Protein AF-A0A2G7H1F9-F1 (afdb_monomer_lite)

Foldseek 3Di:
DPDPQQWWKKWKKWFWAFDDDPNHGPDIDIKIKIWTADRVRDIWIDINNHTDDPVVSVVRVVNGPDMDTPDMDTDDPPDPDPPDPPDDD

pLDDT: mean 83.17, std 16.05, range [35.22, 97.38]

Secondary structure (DSSP, 8-state):
--------EEEEEEEEEEE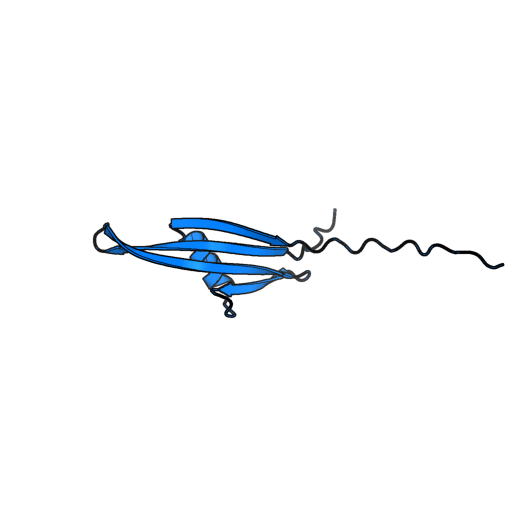EETTEEEEEEEEEEEEEE-TT--EEEEETTEEE-HHHHHHHHHH-SEEEEEEEE-PPP-PPPP-------

Structure (mmCIF, N/CA/C/O backbone):
data_AF-A0A2G7H1F9-F1
#
_entry.id   AF-A0A2G7H1F9-F1
#
loop_
_atom_site.group_PDB
_atom_site.id
_atom_site.type_symbol
_atom_site.label_atom_id
_atom_site.label_alt_id
_atom_site.label_comp_id
_atom_site.label_asym_id
_atom_site.label_entity_id
_atom_site.label_seq_id
_atom_site.pdbx_PDB_ins_code
_atom_site.Cartn_x
_atom_site.Cartn_y
_atom_site.Cartn_z
_atom_site.occupancy
_atom_site.B_iso_or_equiv
_atom_site.auth_seq_id
_atom_site.auth_comp_id
_atom_site.auth_asym_id
_atom_site.auth_atom_id
_atom_site.pdbx_PDB_model_num
ATOM 1 N N . MET A 1 1 ? -27.499 -17.501 11.506 1.00 35.22 1 MET A N 1
ATOM 2 C CA . MET A 1 1 ? -26.458 -17.237 10.489 1.00 35.22 1 MET A CA 1
ATOM 3 C C . MET A 1 1 ? -25.389 -16.403 11.164 1.00 35.22 1 MET A C 1
ATOM 5 O O . MET A 1 1 ? -25.737 -15.411 11.789 1.00 35.22 1 MET A O 1
ATOM 9 N N . ILE A 1 2 ? -24.149 -16.892 11.192 1.00 40.91 2 ILE A N 1
ATOM 10 C CA . ILE A 1 2 ? -23.065 -16.315 11.994 1.00 40.91 2 ILE A CA 1
ATOM 11 C C . ILE A 1 2 ? -22.759 -14.929 11.430 1.00 40.91 2 ILE A C 1
ATOM 13 O O . ILE A 1 2 ? -22.364 -14.793 10.279 1.00 40.91 2 ILE A O 1
ATOM 17 N N . GLN A 1 3 ? -23.033 -13.923 12.253 1.00 42.69 3 GLN A N 1
ATOM 18 C CA . GLN A 1 3 ? -22.769 -12.513 12.024 1.00 42.69 3 GLN A CA 1
ATOM 19 C C . GLN A 1 3 ? -21.298 -12.361 11.615 1.00 42.69 3 GLN A C 1
ATOM 21 O O . GLN A 1 3 ? -20.406 -12.648 12.418 1.00 42.69 3 GLN A O 1
ATOM 26 N N . ASP A 1 4 ? -21.053 -11.988 10.357 1.00 50.28 4 ASP A N 1
ATOM 27 C CA . ASP A 1 4 ? -19.715 -11.778 9.800 1.00 50.28 4 ASP A CA 1
ATOM 28 C C . ASP A 1 4 ? -19.125 -10.540 10.483 1.00 50.28 4 ASP A C 1
ATOM 30 O O . ASP A 1 4 ? -19.325 -9.397 10.077 1.00 50.28 4 ASP A O 1
ATOM 34 N N . LYS A 1 5 ? -18.556 -10.767 11.670 1.00 52.59 5 LYS A N 1
ATOM 35 C CA . LYS A 1 5 ? -18.096 -9.721 12.572 1.00 52.59 5 LYS A CA 1
ATOM 36 C C . LYS A 1 5 ? -17.007 -8.935 11.837 1.00 52.59 5 LYS A C 1
ATOM 38 O O . LYS A 1 5 ? -15.996 -9.547 11.484 1.00 52.59 5 LYS A O 1
ATOM 43 N N . PRO A 1 6 ? -17.175 -7.624 11.612 1.00 55.34 6 PRO A N 1
ATOM 44 C CA . PRO A 1 6 ? -16.244 -6.860 10.798 1.00 55.34 6 PRO A CA 1
ATOM 45 C C . PRO A 1 6 ? -14.845 -6.918 11.416 1.00 55.34 6 PRO A C 1
ATOM 47 O O . PRO A 1 6 ? -14.604 -6.535 12.560 1.00 55.34 6 PRO A O 1
ATOM 50 N N . ARG A 1 7 ? -13.911 -7.539 10.702 1.00 68.44 7 ARG A N 1
ATOM 51 C CA . ARG A 1 7 ? -12.552 -7.746 11.196 1.00 68.44 7 ARG A CA 1
ATOM 52 C C . ARG A 1 7 ? -11.782 -6.499 10.830 1.00 68.44 7 ARG A C 1
ATOM 54 O O . ARG A 1 7 ? -11.346 -6.393 9.686 1.00 68.44 7 ARG A O 1
ATOM 61 N N . SER A 1 8 ? -11.630 -5.573 11.778 1.00 82.81 8 SER A N 1
ATOM 62 C CA . SER A 1 8 ? -10.679 -4.488 11.578 1.00 82.81 8 SER A CA 1
ATOM 63 C C . SER A 1 8 ? -9.351 -5.118 11.161 1.00 82.81 8 SER A C 1
ATOM 65 O O . SER A 1 8 ? -8.913 -6.106 11.753 1.00 82.81 8 SER A O 1
ATOM 67 N N . ILE A 1 9 ? -8.752 -4.637 10.088 1.00 89.31 9 ILE A N 1
ATOM 68 C CA . ILE A 1 9 ? -7.525 -5.219 9.559 1.00 89.31 9 ILE A CA 1
ATOM 69 C C . ILE A 1 9 ? -6.695 -4.108 8.968 1.00 89.31 9 ILE A C 1
ATOM 71 O O . ILE A 1 9 ? -7.195 -3.311 8.184 1.00 89.31 9 ILE A O 1
ATOM 75 N N . THR A 1 10 ? -5.423 -4.086 9.326 1.00 92.56 10 THR A N 1
ATOM 76 C CA . THR A 1 10 ? -4.433 -3.212 8.715 1.00 92.56 10 THR A CA 1
ATOM 77 C C . THR A 1 10 ? -3.406 -4.080 8.022 1.00 92.56 10 THR A C 1
ATOM 79 O O . THR A 1 10 ? -2.903 -5.042 8.599 1.00 92.56 10 THR A O 1
ATOM 82 N N . ARG A 1 11 ? -3.102 -3.763 6.771 1.00 94.88 11 ARG A N 1
ATOM 83 C CA . ARG A 1 11 ? -2.073 -4.433 5.984 1.00 94.88 11 ARG A CA 1
ATOM 84 C C . ARG A 1 11 ? -1.193 -3.397 5.326 1.00 94.88 11 ARG A C 1
ATOM 86 O O . ARG A 1 11 ? -1.702 -2.415 4.789 1.00 94.88 11 ARG A O 1
ATOM 93 N N . THR A 1 12 ? 0.100 -3.671 5.325 1.00 95.06 12 THR A N 1
ATOM 94 C CA . THR A 1 12 ? 1.104 -2.831 4.688 1.00 95.06 12 THR A CA 1
ATOM 95 C C . THR A 1 12 ? 1.869 -3.655 3.669 1.00 95.06 12 THR A C 1
ATOM 97 O O . THR A 1 12 ? 2.336 -4.753 3.975 1.00 95.06 12 THR A O 1
ATOM 100 N N . TRP A 1 13 ? 2.024 -3.122 2.464 1.00 97.38 13 TRP A N 1
ATOM 101 C CA . TRP A 1 13 ? 2.771 -3.729 1.372 1.00 97.38 13 TRP A CA 1
ATOM 102 C C . TRP A 1 13 ? 3.849 -2.783 0.863 1.00 97.38 13 TRP A C 1
ATOM 104 O O . TRP A 1 13 ? 3.640 -1.575 0.786 1.00 97.38 13 TRP A O 1
ATOM 114 N N . THR A 1 14 ? 4.954 -3.359 0.412 1.00 96.31 14 THR A N 1
ATOM 115 C CA . THR A 1 14 ? 5.835 -2.721 -0.562 1.00 96.31 14 THR A CA 1
ATOM 116 C C . THR A 1 14 ? 5.319 -3.050 -1.952 1.00 96.31 14 THR A C 1
ATOM 118 O O . THR A 1 14 ? 5.067 -4.216 -2.267 1.00 96.31 14 THR A O 1
ATOM 121 N N . VAL A 1 15 ? 5.163 -2.030 -2.781 1.00 95.81 15 VAL A N 1
ATOM 122 C CA . VAL A 1 15 ? 4.663 -2.127 -4.148 1.00 95.81 15 VAL A CA 1
ATOM 123 C C . VAL A 1 15 ? 5.675 -1.492 -5.083 1.00 95.81 15 VAL A C 1
ATOM 125 O O . VAL A 1 15 ? 6.045 -0.345 -4.876 1.00 95.81 15 VAL A O 1
ATOM 128 N N . THR A 1 16 ? 6.088 -2.200 -6.127 1.00 94.75 16 THR A N 1
ATOM 129 C CA . THR A 1 16 ? 6.951 -1.647 -7.174 1.00 94.75 16 THR A CA 1
ATOM 130 C C . THR A 1 16 ? 6.168 -1.553 -8.475 1.00 94.75 16 THR A C 1
ATOM 132 O O . THR A 1 16 ? 5.658 -2.557 -8.978 1.00 94.75 16 THR A O 1
ATOM 135 N N . THR A 1 17 ? 6.064 -0.345 -9.021 1.00 92.25 17 THR A N 1
ATOM 136 C CA . THR A 1 17 ? 5.483 -0.061 -10.335 1.00 92.25 17 THR A CA 1
ATOM 137 C C . THR A 1 17 ? 6.599 0.106 -11.357 1.00 92.25 17 THR A C 1
ATOM 139 O O . THR A 1 17 ? 7.615 0.742 -11.081 1.00 92.25 17 THR A O 1
ATOM 142 N N . ALA A 1 18 ? 6.415 -0.472 -12.542 1.00 90.56 18 ALA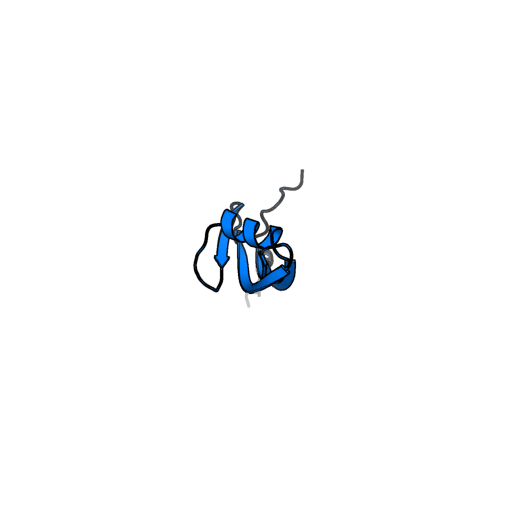 A N 1
ATOM 143 C CA . ALA A 1 18 ? 7.303 -0.277 -13.680 1.00 90.56 18 ALA A CA 1
ATOM 144 C C . ALA A 1 18 ? 6.629 0.672 -14.676 1.00 90.56 18 ALA A C 1
ATOM 146 O O . ALA A 1 18 ? 5.469 0.486 -15.037 1.00 90.56 18 ALA A O 1
ATOM 147 N N . HIS A 1 19 ? 7.356 1.697 -15.097 1.00 86.69 19 HIS A N 1
ATOM 148 C CA . HIS A 1 19 ? 6.961 2.607 -16.159 1.00 86.69 19 HIS A CA 1
ATOM 149 C C . HIS A 1 19 ? 7.701 2.198 -17.420 1.00 86.69 19 HIS A C 1
ATOM 151 O O . HIS A 1 19 ? 8.932 2.135 -17.428 1.00 86.69 19 HIS A O 1
ATOM 157 N N . GLU A 1 20 ? 6.943 1.922 -18.473 1.00 90.50 20 GLU A N 1
ATOM 158 C CA . GLU A 1 20 ? 7.478 1.490 -19.756 1.00 90.50 20 GLU A CA 1
ATOM 159 C C . GLU A 1 20 ? 7.303 2.575 -20.817 1.00 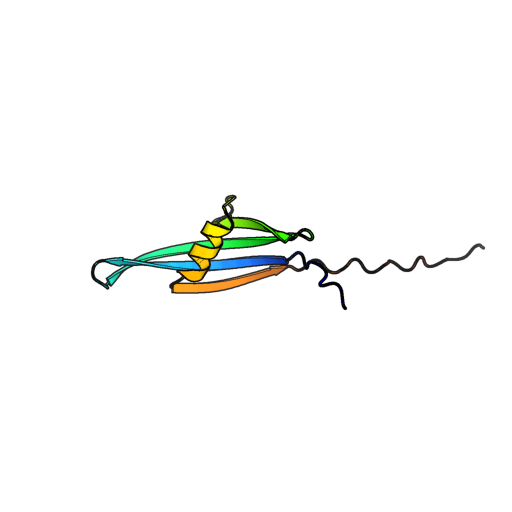90.50 20 GLU A C 1
ATOM 161 O O . GLU A 1 20 ? 6.261 3.226 -20.894 1.00 90.50 20 GLU A O 1
ATOM 166 N N . MET A 1 21 ? 8.322 2.733 -21.659 1.00 90.56 21 MET A N 1
ATOM 167 C CA . MET A 1 21 ? 8.279 3.510 -22.893 1.00 90.56 21 MET A CA 1
ATOM 168 C C . MET A 1 21 ? 8.766 2.596 -24.015 1.00 90.56 21 MET A C 1
ATOM 170 O O . MET A 1 21 ? 9.798 1.947 -23.872 1.00 90.56 21 MET A O 1
ATOM 174 N N . ASP A 1 22 ? 7.984 2.461 -25.087 1.00 91.25 22 ASP A N 1
ATOM 175 C CA . ASP A 1 22 ? 8.288 1.556 -26.207 1.00 91.25 22 ASP A CA 1
ATOM 176 C C . ASP A 1 22 ? 8.582 0.098 -25.785 1.00 91.25 22 ASP A C 1
ATOM 178 O O . ASP A 1 22 ? 9.439 -0.573 -26.356 1.00 91.25 22 ASP A O 1
ATOM 182 N N . ARG A 1 23 ? 7.837 -0.410 -24.786 1.00 86.19 23 ARG A N 1
ATOM 183 C CA . ARG A 1 23 ? 8.002 -1.750 -24.169 1.00 86.19 23 ARG A CA 1
ATOM 184 C C . ARG A 1 23 ? 9.339 -1.962 -23.448 1.00 86.19 23 ARG A C 1
ATOM 186 O O . ARG A 1 23 ? 9.724 -3.098 -23.176 1.00 86.19 23 ARG A O 1
ATOM 193 N N . VAL A 1 24 ? 10.043 -0.881 -23.128 1.00 86.75 24 VAL A N 1
ATOM 194 C CA . VAL A 1 24 ? 11.256 -0.891 -22.311 1.00 86.75 24 VAL A CA 1
ATOM 195 C C . VAL A 1 24 ? 10.937 -0.245 -20.970 1.00 86.75 24 VAL A C 1
ATOM 197 O O . VAL A 1 24 ? 10.402 0.862 -20.930 1.00 86.75 24 VAL A O 1
ATOM 200 N N . VAL A 1 25 ? 11.271 -0.915 -19.863 1.00 87.38 25 VAL A N 1
ATOM 201 C CA . VAL A 1 25 ? 11.141 -0.332 -18.519 1.00 87.38 25 VAL A CA 1
ATOM 202 C C . VAL A 1 25 ? 12.131 0.822 -18.394 1.00 87.38 25 VAL A C 1
ATOM 204 O O . VAL A 1 25 ? 13.341 0.611 -18.361 1.00 87.38 25 VAL A O 1
ATOM 207 N N . VAL A 1 26 ? 11.610 2.043 -18.325 1.00 90.75 26 VAL A N 1
ATOM 208 C CA . VAL A 1 26 ? 12.404 3.273 -18.206 1.00 90.75 26 VAL A CA 1
ATOM 209 C C . VAL A 1 26 ? 12.539 3.742 -16.763 1.00 90.75 26 VAL A C 1
ATOM 211 O O . VAL A 1 26 ? 13.488 4.445 -16.431 1.00 90.75 26 VAL A O 1
ATOM 214 N N . MET A 1 27 ? 11.606 3.358 -15.889 1.00 90.62 27 MET A N 1
ATOM 215 C CA . MET A 1 27 ? 11.638 3.740 -14.481 1.00 90.62 27 MET A CA 1
ATOM 216 C C . MET A 1 27 ? 10.903 2.714 -13.628 1.00 90.62 27 MET A C 1
ATOM 218 O O . MET A 1 27 ? 9.831 2.241 -13.993 1.00 90.62 27 MET A O 1
ATOM 222 N N . THR A 1 28 ? 11.448 2.420 -12.454 1.00 92.19 28 THR A N 1
ATOM 223 C CA . THR A 1 28 ? 10.743 1.688 -11.401 1.00 92.19 28 THR A CA 1
ATOM 224 C C . THR A 1 28 ? 10.543 2.592 -10.201 1.00 92.19 28 THR A C 1
ATOM 226 O O . THR A 1 28 ? 11.493 3.228 -9.744 1.00 92.19 28 THR A O 1
ATOM 229 N N . THR A 1 29 ? 9.328 2.622 -9.668 1.00 93.56 29 THR A N 1
ATOM 230 C CA . THR A 1 29 ? 9.001 3.379 -8.459 1.00 93.56 29 THR A CA 1
ATOM 231 C C . THR A 1 29 ? 8.500 2.419 -7.396 1.00 93.56 29 THR A C 1
ATOM 233 O O . THR A 1 29 ? 7.661 1.564 -7.667 1.00 93.56 29 THR A O 1
ATOM 236 N N . THR A 1 30 ? 9.036 2.545 -6.186 1.00 94.69 30 THR A N 1
ATOM 237 C CA . THR A 1 30 ? 8.624 1.727 -5.047 1.00 94.69 30 THR A CA 1
ATOM 238 C C . THR A 1 30 ? 7.813 2.580 -4.087 1.00 94.69 30 THR A C 1
ATOM 240 O O . THR A 1 30 ? 8.274 3.632 -3.655 1.00 94.69 30 THR A O 1
ATOM 243 N N . HIS A 1 31 ? 6.627 2.093 -3.744 1.00 94.12 31 HIS A N 1
ATOM 244 C CA . HIS A 1 31 ? 5.689 2.702 -2.819 1.00 94.12 31 HIS A CA 1
ATOM 245 C C . HIS A 1 31 ? 5.455 1.794 -1.615 1.00 94.12 31 HIS A C 1
ATOM 247 O O . HIS A 1 31 ? 5.412 0.567 -1.739 1.00 94.12 31 HIS A O 1
ATOM 253 N N . THR A 1 32 ? 5.231 2.394 -0.452 1.00 96.75 32 THR A N 1
ATOM 254 C CA . THR A 1 32 ? 4.684 1.690 0.713 1.00 96.75 32 THR A CA 1
ATOM 255 C C . THR A 1 32 ? 3.192 1.968 0.794 1.00 96.75 32 THR A C 1
ATOM 257 O O . THR A 1 32 ? 2.784 3.107 0.999 1.00 96.75 32 THR A O 1
ATOM 260 N N . VAL A 1 33 ? 2.364 0.940 0.633 1.00 96.50 33 VAL A N 1
ATOM 261 C CA . VAL A 1 33 ? 0.902 1.057 0.667 1.00 96.50 33 VAL A CA 1
ATOM 262 C C . VAL A 1 33 ? 0.380 0.441 1.954 1.00 96.50 33 VAL A C 1
ATOM 264 O O . VAL A 1 33 ? 0.598 -0.741 2.195 1.00 96.50 33 VAL A O 1
ATOM 267 N N . THR A 1 34 ? -0.359 1.208 2.748 1.00 96.19 34 THR A N 1
ATOM 268 C CA . THR A 1 34 ? -1.071 0.724 3.935 1.00 96.19 34 THR A CA 1
ATOM 269 C C . THR A 1 34 ? -2.571 0.835 3.695 1.00 96.19 34 THR A C 1
ATOM 271 O O . THR A 1 34 ? -3.069 1.929 3.435 1.00 96.19 34 THR A O 1
ATOM 274 N N . LEU A 1 35 ? -3.308 -0.269 3.810 1.00 94.75 35 LEU A N 1
ATOM 275 C CA . LEU A 1 35 ? -4.773 -0.269 3.838 1.00 94.75 35 LEU A CA 1
ATOM 276 C C . LEU A 1 35 ? -5.251 -0.692 5.217 1.00 94.75 35 LEU A C 1
ATOM 278 O O . LEU A 1 35 ? -4.807 -1.716 5.737 1.00 94.75 35 LEU A O 1
ATOM 282 N N . SER A 1 36 ? -6.185 0.071 5.775 1.00 92.06 36 SER A N 1
ATOM 283 C CA . SER A 1 36 ? -6.871 -0.283 7.012 1.00 92.06 36 SER A CA 1
ATOM 284 C C . SER A 1 36 ? -8.374 -0.338 6.786 1.00 92.06 36 SER A C 1
ATOM 286 O O . SER A 1 36 ? -8.941 0.546 6.152 1.00 92.06 36 SER A O 1
ATOM 288 N N . ALA A 1 37 ? -9.017 -1.369 7.318 1.00 90.94 37 ALA A N 1
ATOM 289 C CA . ALA A 1 37 ? -10.461 -1.461 7.452 1.00 90.94 37 ALA A CA 1
ATOM 290 C C . ALA A 1 37 ? -10.817 -1.399 8.938 1.00 90.94 37 ALA A C 1
ATOM 292 O O . ALA A 1 37 ? -10.139 -2.032 9.753 1.00 90.94 37 ALA A O 1
ATOM 293 N N . ASP A 1 38 ? -11.860 -0.654 9.294 1.00 85.94 38 ASP A N 1
ATOM 294 C CA . ASP A 1 38 ? -12.394 -0.616 10.655 1.00 85.94 38 ASP A CA 1
ATOM 295 C C . ASP A 1 38 ? -13.554 -1.614 10.863 1.00 85.94 38 ASP A C 1
ATOM 297 O O . ASP A 1 38 ? -13.933 -2.381 9.973 1.00 85.94 38 ASP A O 1
ATOM 301 N N . HIS A 1 39 ? -14.130 -1.604 12.070 1.00 78.88 39 HIS A N 1
ATOM 302 C CA . HIS A 1 39 ? -15.271 -2.449 12.427 1.00 78.88 39 HIS A CA 1
ATOM 303 C C . HIS A 1 39 ? -16.587 -1.991 11.768 1.00 78.88 39 HIS A C 1
ATOM 305 O O . HIS A 1 39 ? -17.584 -2.690 11.836 1.00 78.88 39 HIS A O 1
ATOM 311 N N . ALA A 1 40 ? -16.635 -0.815 11.153 1.00 79.69 40 ALA A N 1
ATOM 312 C CA . ALA A 1 40 ? -17.798 -0.343 10.408 1.00 79.69 40 ALA A CA 1
ATOM 313 C C . ALA A 1 40 ? -17.677 -0.645 8.902 1.00 79.69 40 ALA A C 1
ATOM 315 O O . ALA A 1 40 ? -18.625 -0.422 8.153 1.00 79.69 40 ALA A O 1
ATOM 316 N N . GLY A 1 41 ? -16.532 -1.177 8.457 1.00 78.75 41 GLY A N 1
ATOM 317 C CA . GLY A 1 41 ? -16.225 -1.390 7.046 1.00 78.75 41 GLY A CA 1
ATOM 318 C C . GLY A 1 41 ? -15.686 -0.142 6.343 1.00 78.75 41 GLY A C 1
ATOM 319 O O . GLY A 1 41 ? -15.549 -0.151 5.119 1.00 78.75 41 GLY A O 1
ATOM 320 N N . HIS A 1 42 ? -15.353 0.924 7.076 1.00 87.06 42 HIS A N 1
ATOM 321 C CA . HIS A 1 42 ? -14.670 2.073 6.501 1.00 87.06 42 HIS A CA 1
ATOM 322 C C . HIS A 1 42 ? -13.234 1.704 6.152 1.00 87.06 42 HIS A C 1
ATOM 324 O O . HIS A 1 42 ? -12.475 1.191 6.978 1.00 87.06 42 HIS A O 1
ATOM 330 N N . LEU A 1 43 ? -12.866 2.005 4.910 1.00 90.88 43 LEU A N 1
ATOM 331 C CA . LEU A 1 43 ? -11.524 1.807 4.393 1.00 90.88 43 LEU A CA 1
ATOM 332 C C . LEU A 1 43 ? -10.753 3.119 4.458 1.00 90.88 43 LEU A C 1
ATOM 334 O O . LEU A 1 43 ? -11.195 4.140 3.930 1.00 90.88 43 LEU A O 1
ATOM 338 N N . THR A 1 44 ? -9.568 3.072 5.048 1.00 94.12 44 THR A N 1
ATOM 339 C CA . THR A 1 44 ? -8.586 4.151 5.001 1.00 94.12 44 THR A CA 1
ATOM 340 C C . THR A 1 44 ? -7.315 3.652 4.333 1.00 94.12 44 THR A C 1
ATOM 342 O O . THR A 1 44 ? -6.990 2.462 4.364 1.00 94.12 44 THR A O 1
ATOM 345 N N . ALA A 1 45 ? -6.606 4.563 3.675 1.00 95.31 45 ALA A N 1
ATOM 346 C CA . ALA A 1 45 ? -5.398 4.240 2.942 1.00 95.31 45 ALA A CA 1
ATOM 347 C C . ALA A 1 45 ? -4.295 5.248 3.237 1.00 95.31 45 ALA A C 1
ATOM 349 O O . ALA A 1 45 ? -4.549 6.441 3.417 1.00 95.31 45 ALA A O 1
ATOM 350 N N . GLN A 1 46 ? -3.061 4.764 3.236 1.00 96.88 46 GLN A N 1
ATOM 351 C CA . GLN A 1 46 ? -1.867 5.590 3.216 1.00 96.88 46 GLN A CA 1
ATOM 352 C C . GLN A 1 46 ? -0.929 5.084 2.127 1.00 96.88 46 GLN A C 1
ATOM 354 O O . GLN A 1 46 ? -0.791 3.879 1.925 1.00 96.88 46 GLN A O 1
ATOM 359 N N . VAL A 1 47 ? -0.292 6.011 1.424 1.00 95.38 47 VAL A N 1
ATOM 360 C CA . VAL A 1 47 ? 0.745 5.720 0.433 1.00 95.38 47 VAL A CA 1
ATOM 361 C C . VAL A 1 47 ? 1.958 6.552 0.811 1.00 95.38 47 VAL A C 1
ATOM 363 O O . VAL A 1 47 ? 1.836 7.760 1.000 1.00 95.38 47 VAL A O 1
ATOM 366 N N . ASP A 1 48 ? 3.101 5.898 0.993 1.00 94.81 48 ASP A N 1
ATOM 367 C CA . ASP A 1 48 ? 4.358 6.518 1.429 1.00 94.81 48 ASP A CA 1
ATOM 368 C C . ASP A 1 48 ? 4.200 7.316 2.736 1.00 94.81 48 ASP A C 1
ATOM 370 O O . ASP A 1 48 ? 4.746 8.402 2.922 1.00 94.81 48 ASP A O 1
ATOM 374 N N . GLY A 1 49 ? 3.380 6.782 3.649 1.00 91.81 49 GLY A N 1
ATOM 375 C CA . GLY A 1 49 ? 3.065 7.400 4.940 1.00 91.81 49 GLY A CA 1
ATOM 376 C C . GLY A 1 49 ? 2.093 8.584 4.873 1.00 91.81 49 GLY A C 1
ATOM 377 O O . GLY A 1 49 ? 1.687 9.084 5.919 1.00 91.81 49 GLY A O 1
ATOM 378 N N . GLN A 1 50 ? 1.673 9.018 3.681 1.00 96.00 50 GLN A N 1
ATOM 379 C CA . GLN A 1 50 ? 0.708 10.104 3.510 1.00 96.00 50 GLN A CA 1
ATOM 380 C C . GLN A 1 50 ? -0.721 9.566 3.380 1.00 96.00 50 GLN A C 1
ATOM 382 O O . GLN A 1 50 ? -0.925 8.549 2.708 1.00 96.00 50 GLN A O 1
ATOM 387 N N . PRO A 1 51 ? -1.731 10.233 3.974 1.00 96.25 51 PRO A N 1
ATOM 388 C CA . PRO A 1 51 ? -3.132 9.895 3.754 1.00 96.25 51 PRO A CA 1
ATOM 389 C C . PRO A 1 51 ? -3.473 9.859 2.263 1.00 96.25 51 PRO A C 1
ATOM 391 O O . PRO A 1 51 ? -3.099 10.746 1.496 1.00 96.25 51 PRO A O 1
ATOM 394 N N . SER A 1 52 ? -4.190 8.821 1.847 1.00 95.94 52 SER A N 1
ATOM 395 C CA . SER A 1 52 ? -4.585 8.620 0.458 1.00 95.94 52 SER A CA 1
ATOM 396 C C . SER A 1 52 ? -5.995 8.054 0.357 1.00 95.94 52 SER A C 1
ATOM 398 O O . SER A 1 52 ? -6.610 7.672 1.354 1.00 95.94 52 SER A O 1
ATOM 400 N N . THR A 1 53 ? -6.521 7.986 -0.864 1.00 94.38 53 THR A N 1
ATOM 401 C CA . THR A 1 53 ? -7.821 7.363 -1.110 1.00 94.38 53 THR A CA 1
ATOM 402 C C . THR A 1 53 ? -7.671 5.842 -1.244 1.00 94.38 53 THR A C 1
ATOM 404 O O . THR A 1 53 ? -6.688 5.372 -1.832 1.00 94.38 53 THR A O 1
ATOM 407 N N . PRO A 1 54 ? -8.641 5.043 -0.759 1.00 93.56 54 PRO A N 1
ATOM 408 C CA . PRO A 1 54 ? -8.635 3.591 -0.947 1.00 93.56 54 PRO A CA 1
ATOM 409 C C . PRO A 1 54 ? -8.527 3.176 -2.416 1.00 93.56 54 PRO A C 1
ATOM 411 O O . PRO A 1 54 ? -7.834 2.218 -2.734 1.00 93.56 54 PRO A O 1
ATOM 414 N N . GLN A 1 55 ? -9.146 3.936 -3.323 1.00 94.75 55 GLN A N 1
ATOM 415 C CA . GLN A 1 55 ? -9.102 3.689 -4.764 1.00 94.75 55 GLN A CA 1
ATOM 416 C C . GLN A 1 55 ? -7.684 3.832 -5.328 1.00 94.75 55 GLN A C 1
ATOM 418 O O . GLN A 1 55 ? -7.273 3.021 -6.154 1.00 94.75 55 GLN A O 1
ATOM 423 N N . ARG A 1 56 ? -6.913 4.833 -4.878 1.00 92.50 56 ARG A N 1
ATOM 424 C CA . ARG A 1 56 ? -5.523 5.022 -5.320 1.00 92.50 56 ARG A CA 1
ATOM 425 C C . ARG A 1 56 ? -4.615 3.904 -4.813 1.00 92.50 56 ARG A C 1
ATOM 427 O O . ARG A 1 56 ? -3.799 3.394 -5.575 1.00 92.50 56 ARG A O 1
ATOM 434 N N . ALA A 1 57 ? -4.763 3.517 -3.549 1.00 93.38 57 ALA A N 1
ATOM 435 C CA . ALA A 1 57 ? -4.007 2.410 -2.972 1.00 93.38 57 ALA A CA 1
ATOM 436 C C . ALA A 1 57 ? -4.342 1.067 -3.646 1.00 93.38 57 ALA A C 1
ATOM 438 O O . ALA A 1 57 ? -3.434 0.311 -3.985 1.00 93.38 57 ALA A O 1
ATOM 439 N N . ASP A 1 58 ? -5.624 0.798 -3.908 1.00 93.69 58 ASP A N 1
ATOM 440 C CA . ASP A 1 58 ? -6.064 -0.392 -4.645 1.00 93.69 58 ASP A CA 1
ATOM 441 C C . ASP A 1 58 ? -5.535 -0.396 -6.085 1.00 93.69 58 ASP A C 1
ATOM 443 O O . ASP A 1 58 ? -5.030 -1.413 -6.557 1.00 93.69 58 ASP A O 1
ATOM 447 N N . HIS A 1 59 ? -5.566 0.755 -6.766 1.00 93.06 59 HIS A N 1
ATOM 448 C CA . HIS A 1 59 ? -4.984 0.892 -8.097 1.00 93.06 59 HIS A CA 1
ATOM 449 C C . HIS A 1 59 ? -3.495 0.523 -8.101 1.00 93.06 59 HIS A C 1
ATOM 451 O O . HIS A 1 59 ? -3.104 -0.337 -8.885 1.00 93.06 59 HIS A O 1
ATOM 457 N N . LEU A 1 60 ? -2.692 1.088 -7.187 1.00 92.56 60 LEU A N 1
ATOM 458 C CA . LEU A 1 60 ? -1.264 0.762 -7.056 1.00 92.56 60 LEU A CA 1
ATOM 459 C C . LEU A 1 60 ? -1.032 -0.731 -6.799 1.00 92.56 60 LEU A C 1
ATOM 461 O O . LEU A 1 60 ? -0.154 -1.331 -7.408 1.00 92.56 60 LEU A O 1
ATOM 465 N N . LEU A 1 61 ? -1.833 -1.356 -5.933 1.00 92.62 61 LEU A N 1
ATOM 466 C CA . LEU A 1 61 ? -1.713 -2.786 -5.633 1.00 92.62 61 LEU A CA 1
ATOM 467 C C . LEU A 1 61 ? -2.048 -3.692 -6.826 1.00 92.62 61 LEU A C 1
ATOM 469 O O . LEU A 1 61 ? -1.527 -4.808 -6.900 1.00 92.62 61 LEU A O 1
ATOM 473 N N . ARG A 1 62 ? -2.929 -3.248 -7.731 1.00 92.25 62 ARG A N 1
ATOM 474 C CA . ARG A 1 62 ? -3.312 -3.994 -8.942 1.00 92.25 62 ARG A CA 1
ATOM 475 C C . ARG A 1 62 ? -2.358 -3.773 -10.109 1.00 92.25 62 ARG A C 1
ATOM 477 O O . ARG A 1 62 ? -2.155 -4.703 -10.879 1.00 92.25 62 ARG A O 1
ATOM 484 N N . THR A 1 63 ? -1.803 -2.571 -10.251 1.00 90.56 63 THR A N 1
ATOM 485 C CA . THR A 1 63 ? -0.853 -2.222 -11.324 1.00 90.56 63 THR A CA 1
ATOM 486 C C . THR A 1 63 ? 0.605 -2.477 -10.946 1.00 90.56 63 THR A C 1
ATOM 488 O O . THR A 1 63 ? 1.503 -2.278 -11.760 1.00 90.56 63 THR A O 1
ATOM 491 N N . ALA A 1 64 ? 0.842 -2.948 -9.722 1.00 91.19 64 ALA A N 1
ATOM 492 C CA . ALA A 1 64 ? 2.130 -3.401 -9.232 1.00 91.19 64 ALA A CA 1
ATOM 493 C C . ALA A 1 64 ? 2.765 -4.441 -10.167 1.00 91.19 64 ALA A C 1
ATOM 495 O O . ALA A 1 64 ? 2.201 -5.514 -10.384 1.00 91.19 64 ALA A O 1
ATOM 496 N N . ALA A 1 65 ? 3.985 -4.173 -10.630 1.00 88.94 65 ALA A N 1
ATOM 497 C CA . ALA A 1 65 ? 4.822 -5.199 -11.246 1.00 88.94 65 ALA A CA 1
ATOM 498 C C . ALA A 1 65 ? 5.271 -6.221 -10.189 1.00 88.94 65 ALA A C 1
ATOM 500 O O . ALA A 1 65 ? 5.344 -7.421 -10.452 1.00 88.94 65 ALA A O 1
ATOM 501 N N . GLN A 1 66 ? 5.538 -5.747 -8.967 1.00 89.94 66 GLN A N 1
ATOM 502 C CA . GLN A 1 66 ? 5.869 -6.581 -7.814 1.00 89.94 66 GLN A CA 1
ATOM 503 C C . GLN A 1 66 ? 5.172 -6.061 -6.557 1.00 89.94 66 GLN A C 1
ATOM 505 O O . GLN A 1 66 ? 5.053 -4.853 -6.349 1.00 89.94 66 GLN A O 1
ATOM 510 N N . ARG A 1 67 ? 4.736 -6.981 -5.691 1.00 93.25 67 ARG A N 1
ATOM 511 C CA . ARG A 1 67 ? 4.162 -6.656 -4.381 1.00 93.25 67 ARG A CA 1
ATOM 512 C C . ARG A 1 67 ? 4.672 -7.615 -3.312 1.00 93.25 67 ARG A C 1
ATOM 514 O O . ARG A 1 67 ? 4.691 -8.825 -3.532 1.00 93.25 67 ARG A O 1
ATOM 521 N N . ALA A 1 68 ? 5.017 -7.083 -2.147 1.00 93.25 68 ALA A N 1
ATOM 522 C CA . ALA A 1 68 ? 5.430 -7.851 -0.980 1.00 93.25 68 ALA A CA 1
ATOM 523 C C . ALA A 1 68 ? 4.666 -7.357 0.252 1.00 93.25 68 ALA A C 1
ATOM 525 O O . ALA A 1 68 ? 4.639 -6.160 0.524 1.00 93.25 68 ALA A O 1
ATOM 526 N N . LEU A 1 69 ? 4.022 -8.264 0.988 1.00 94.12 69 LEU A N 1
ATOM 527 C CA . LEU A 1 69 ? 3.369 -7.925 2.254 1.00 94.12 69 LEU A CA 1
ATOM 528 C C . LEU A 1 69 ? 4.449 -7.716 3.322 1.00 94.12 69 LEU A C 1
ATOM 530 O O . LEU A 1 69 ? 5.219 -8.632 3.597 1.00 94.12 69 LEU A O 1
ATOM 534 N N . LEU A 1 70 ? 4.497 -6.521 3.910 1.00 93.56 70 LEU A N 1
ATOM 535 C CA . LEU A 1 70 ? 5.425 -6.174 4.986 1.00 93.56 70 LEU A CA 1
ATOM 536 C C . LEU A 1 70 ? 4.856 -6.530 6.355 1.00 93.56 70 LEU A C 1
ATOM 538 O O . LEU A 1 70 ? 5.549 -7.095 7.195 1.00 93.56 70 LEU A O 1
ATOM 542 N N . SER A 1 71 ? 3.593 -6.176 6.589 1.00 92.06 71 SER A N 1
ATOM 543 C CA . SER A 1 71 ? 2.933 -6.416 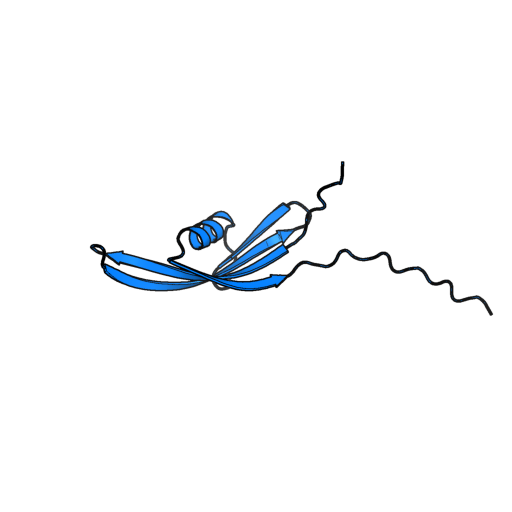7.866 1.00 92.06 71 SER A CA 1
ATOM 544 C C . SER A 1 71 ? 1.432 -6.594 7.696 1.00 92.06 71 SER A C 1
ATOM 546 O O . SER A 1 71 ? 0.801 -6.052 6.787 1.00 92.06 71 SER A O 1
ATOM 548 N N . GLU A 1 72 ? 0.852 -7.378 8.596 1.00 93.06 72 GLU A N 1
ATOM 549 C CA . GLU A 1 72 ? -0.586 -7.543 8.737 1.00 93.06 72 GLU A CA 1
ATOM 550 C C . GLU A 1 72 ? -0.925 -7.526 10.227 1.00 93.06 72 GLU A C 1
ATOM 552 O O . GLU A 1 72 ? -0.414 -8.338 10.996 1.00 93.06 72 GLU A O 1
ATOM 557 N N . THR A 1 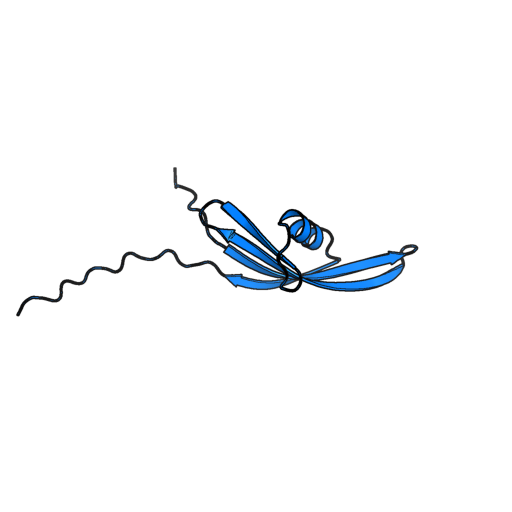73 ? -1.815 -6.621 10.621 1.00 88.62 73 THR A N 1
ATOM 558 C CA . THR A 1 73 ? -2.312 -6.490 11.988 1.00 88.62 73 THR A CA 1
ATOM 559 C C . THR A 1 73 ? -3.817 -6.700 11.992 1.00 88.62 73 THR A C 1
ATOM 561 O O . THR A 1 73 ? -4.562 -6.025 11.280 1.00 88.62 73 THR A O 1
ATOM 564 N N . ARG A 1 74 ? -4.278 -7.625 12.834 1.00 84.94 74 ARG A N 1
ATOM 565 C CA . ARG A 1 74 ? -5.696 -7.827 13.147 1.00 84.94 74 ARG A CA 1
ATOM 566 C C . ARG A 1 74 ? -5.854 -7.649 14.656 1.00 84.94 74 ARG A C 1
ATOM 568 O O . ARG A 1 74 ? -5.217 -8.399 15.395 1.00 84.94 74 ARG A O 1
ATOM 575 N N . PRO A 1 75 ? -6.649 -6.682 15.141 1.00 71.19 75 PRO A N 1
ATOM 576 C CA . PRO A 1 75 ? -6.924 -6.591 16.558 1.00 71.19 75 PRO A CA 1
ATOM 577 C C . PRO A 1 75 ? -7.656 -7.861 16.988 1.00 71.19 75 PRO A C 1
ATOM 579 O O . PRO A 1 75 ? -8.626 -8.296 16.359 1.00 71.19 75 PRO A O 1
ATOM 582 N N . LEU A 1 76 ? -7.143 -8.479 18.050 1.00 65.69 76 LEU A N 1
ATOM 583 C CA . LEU A 1 76 ? -7.787 -9.623 18.674 1.00 65.69 76 LEU A CA 1
ATOM 584 C C . LEU A 1 76 ? -9.167 -9.184 19.186 1.00 65.69 76 LEU A C 1
ATOM 586 O O . LEU A 1 76 ? -9.301 -8.068 19.698 1.00 65.69 76 LEU A O 1
ATOM 590 N N . PRO A 1 77 ? -10.206 -10.028 19.066 1.00 61.81 77 PRO A N 1
ATOM 591 C CA . PRO A 1 77 ? -11.450 -9.758 19.766 1.00 61.81 77 PRO A CA 1
ATOM 592 C C . PRO A 1 77 ? -11.128 -9.651 21.259 1.00 61.81 77 PRO A C 1
ATOM 594 O O . PRO A 1 77 ? -10.506 -10.557 21.810 1.00 61.81 77 PRO A O 1
ATOM 597 N N . LEU A 1 78 ? -11.528 -8.546 21.900 1.00 60.81 78 LEU A N 1
ATOM 598 C CA . LEU A 1 78 ? -11.467 -8.416 23.355 1.00 60.81 78 LEU A CA 1
ATOM 599 C C . LEU A 1 78 ? -12.244 -9.599 23.943 1.00 60.81 78 LEU A C 1
ATOM 601 O O . LEU A 1 78 ? -13.472 -9.651 23.845 1.00 60.81 78 LEU A O 1
ATOM 605 N N . LEU A 1 79 ? -11.527 -10.593 24.468 1.00 60.62 79 LEU A N 1
ATOM 606 C CA . LEU A 1 79 ? -12.143 -11.650 25.254 1.00 60.62 79 LEU A CA 1
ATOM 607 C C . LEU A 1 79 ? -12.772 -10.975 26.480 1.00 60.62 79 LEU A C 1
ATOM 609 O O . LEU A 1 79 ? -12.144 -10.077 27.049 1.00 60.62 79 LEU A O 1
ATOM 613 N N . PRO A 1 80 ? -13.993 -11.355 26.892 1.00 59.56 80 PRO A N 1
ATOM 614 C CA . PRO A 1 80 ? -14.514 -10.898 28.168 1.00 59.56 80 PRO A CA 1
ATOM 615 C C . PRO A 1 80 ? -13.521 -11.340 29.244 1.00 59.56 80 PRO A C 1
ATOM 617 O O . PRO A 1 80 ? -13.272 -12.534 29.406 1.00 59.56 80 PRO A O 1
ATOM 620 N N . VAL A 1 81 ? -12.908 -10.376 29.933 1.00 68.50 81 VAL A N 1
ATOM 621 C CA . VAL A 1 81 ? -12.101 -10.664 31.118 1.00 68.50 81 VAL A CA 1
ATOM 622 C C . VAL A 1 81 ? -13.045 -11.364 32.095 1.00 68.50 81 VAL A C 1
ATOM 624 O O . VAL A 1 81 ? -14.065 -10.764 32.449 1.00 68.50 81 VAL A O 1
ATOM 627 N N . PRO A 1 82 ? -12.793 -12.621 32.504 1.00 61.03 82 PRO A N 1
ATOM 628 C CA . PRO A 1 82 ? -13.587 -13.215 33.560 1.00 61.03 82 PRO A CA 1
ATOM 629 C C . PRO A 1 82 ? -13.410 -12.332 34.793 1.00 61.03 82 PRO A C 1
ATOM 631 O O . PRO A 1 82 ? -12.293 -12.144 35.276 1.00 61.03 82 PRO A O 1
ATOM 634 N N . ALA A 1 83 ? -14.510 -11.749 35.271 1.00 64.25 83 ALA A N 1
ATOM 635 C CA . ALA A 1 83 ? -14.557 -11.145 36.588 1.00 64.25 83 ALA A CA 1
ATOM 636 C C . ALA A 1 83 ? -14.291 -12.276 37.583 1.00 64.25 83 ALA A C 1
ATOM 638 O O . ALA A 1 83 ? -15.202 -13.017 37.937 1.00 64.25 83 ALA A O 1
ATOM 639 N N . PHE A 1 84 ? -13.029 -12.489 37.951 1.00 60.88 84 PHE A N 1
ATOM 640 C CA . PHE A 1 84 ? -12.699 -13.417 39.017 1.00 60.88 84 PHE A CA 1
ATOM 641 C C . PHE A 1 84 ? -13.191 -12.796 40.328 1.00 60.88 84 PHE A C 1
ATOM 643 O O . PHE A 1 84 ? -12.673 -11.746 40.718 1.00 60.88 84 PHE A O 1
ATOM 650 N N . PRO A 1 85 ? -14.156 -13.411 41.031 1.00 57.31 85 PRO A N 1
ATOM 651 C CA . PRO A 1 85 ? -14.501 -12.984 42.368 1.00 57.31 85 PRO A CA 1
ATOM 652 C C . PRO A 1 85 ? -13.444 -13.573 43.306 1.00 57.31 85 PRO A C 1
ATOM 654 O O . PRO A 1 85 ? -13.601 -14.674 43.822 1.00 57.31 85 PRO A O 1
ATOM 657 N N . TRP A 1 86 ? -12.337 -12.866 43.511 1.00 58.47 86 TRP A N 1
ATOM 658 C CA . TRP A 1 86 ? -11.603 -13.002 44.770 1.00 58.47 86 TRP A CA 1
ATOM 659 C C . TRP A 1 86 ? -12.362 -12.064 45.712 1.00 58.47 86 TRP A C 1
ATOM 661 O O . TRP A 1 86 ? -12.257 -10.851 45.605 1.00 58.47 86 TRP A O 1
ATOM 671 N N . GLY A 1 87 ? -13.377 -12.543 46.421 1.00 50.44 87 GLY A N 1
ATOM 672 C CA . GLY A 1 87 ? -13.184 -13.466 47.526 1.00 50.44 87 GLY A CA 1
ATOM 673 C C . GLY A 1 87 ? -13.081 -12.592 48.765 1.00 50.44 87 GLY A C 1
ATOM 674 O O . GLY A 1 87 ? -11.994 -12.161 49.126 1.00 50.44 87 GLY A O 1
ATOM 675 N N . ALA A 1 88 ? -14.240 -12.256 49.332 1.00 5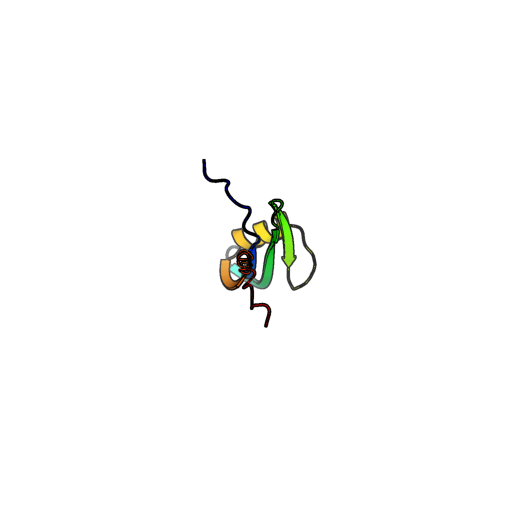2.03 88 ALA A N 1
ATOM 676 C CA . ALA A 1 88 ? -14.325 -11.641 50.643 1.00 52.03 88 ALA A CA 1
ATOM 677 C C . ALA A 1 88 ? -13.621 -12.549 51.661 1.00 52.03 88 ALA A C 1
ATOM 679 O O . ALA A 1 88 ? -13.950 -13.734 51.747 1.00 52.03 88 ALA A O 1
ATOM 680 N N . ALA A 1 89 ? -12.678 -11.985 52.405 1.00 56.16 89 ALA A N 1
ATOM 681 C CA . ALA A 1 89 ? -12.222 -12.472 53.699 1.00 56.16 89 ALA A CA 1
ATOM 682 C C . ALA A 1 89 ? -11.704 -11.273 54.495 1.00 56.16 89 ALA A C 1
ATOM 684 O O . ALA A 1 89 ? -10.902 -10.502 53.920 1.00 56.16 89 ALA A O 1
#

Radius of gyration: 20.15 Å; chains: 1; bounding box: 39×27×80 Å

Sequence (89 aa):
MIQDKPRSITRTWTVTTAHEMDRVVVMTTTHTVTLSADHAGHLTAQVDGQPSTPQRADHLLRTAAQRALLSETRPLPLLPVPAFPWGAA